Protein AF-X0UJK4-F1 (afdb_monomer_lite)

Radius of gyration: 11.06 Å; chains: 1; bounding box: 21×34×22 Å

Organism: NCBI:txid412755

Sequence (53 aa):
MKKRMQPHIMCGVGDVARYVFLPGDPSRVERIASFFDEAHRVADYRGFVTYTG

Secondary structure (DSSP, 8-state):
----B-TTT--BTTTS-SS----SSTHHHHHHHTTSSS-EEEEEETTEEEEE-

InterPro domains:
  IPR035994 Nucleoside phosphorylase superfamily [G3DSA:3.40.50.1580] (1-53)
  IPR035994 Nucleoside phosphorylase superfamily [SSF53167] (5-53)

pLDDT: mean 96.06, std 5.52, range [62.0, 98.44]

Structure (mmCIF, N/CA/C/O backbone):
data_AF-X0UJK4-F1
#
_entry.id   AF-X0UJK4-F1
#
loop_
_atom_site.group_PDB
_atom_site.id
_atom_site.type_symbol
_atom_site.label_atom_id
_atom_site.label_alt_id
_atom_site.label_comp_id
_atom_site.label_asym_id
_atom_site.label_entity_id
_atom_site.label_seq_id
_atom_site.pdbx_PDB_ins_code
_atom_site.Cartn_x
_atom_site.Cartn_y
_atom_site.Cartn_z
_atom_site.occupancy
_atom_site.B_iso_or_equiv
_atom_site.auth_seq_id
_atom_site.auth_comp_id
_atom_site.auth_asym_id
_atom_site.auth_atom_id
_atom_site.pdbx_PDB_model_num
ATOM 1 N N . MET A 1 1 ? 0.348 -25.842 3.992 1.00 62.00 1 MET A N 1
ATOM 2 C CA . MET A 1 1 ? 0.370 -25.614 2.525 1.00 62.00 1 MET A CA 1
ATOM 3 C C . MET A 1 1 ? 1.192 -24.363 2.245 1.00 62.00 1 MET A C 1
ATOM 5 O O . MET A 1 1 ? 1.090 -23.425 3.026 1.00 62.00 1 MET A O 1
ATOM 9 N N . LYS A 1 2 ? 2.028 -24.333 1.197 1.00 78.38 2 LYS A N 1
ATOM 10 C CA . LYS A 1 2 ? 2.765 -23.109 0.829 1.00 78.38 2 LYS A CA 1
ATOM 11 C C . LYS A 1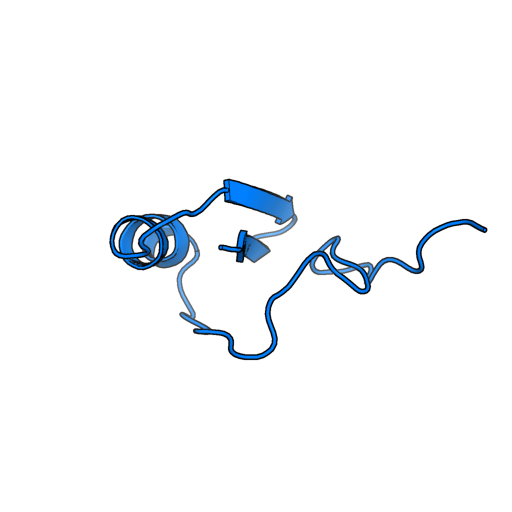 2 ? 1.775 -22.046 0.337 1.00 78.38 2 LYS A C 1
ATOM 13 O O . LYS A 1 2 ? 0.946 -22.339 -0.522 1.00 78.38 2 LYS A O 1
ATOM 18 N N . LYS A 1 3 ? 1.867 -20.831 0.884 1.00 89.94 3 LYS A N 1
ATOM 19 C CA . LYS A 1 3 ? 1.105 -19.659 0.432 1.00 89.94 3 LYS A CA 1
ATOM 20 C C . LYS A 1 3 ? 1.410 -19.401 -1.048 1.00 89.94 3 LYS A C 1
ATOM 22 O O . LYS A 1 3 ? 2.578 -19.344 -1.429 1.00 89.94 3 LYS A O 1
ATOM 27 N N . ARG A 1 4 ? 0.380 -19.277 -1.894 1.00 95.75 4 ARG A N 1
ATOM 28 C CA . ARG A 1 4 ? 0.562 -18.909 -3.308 1.00 95.75 4 ARG A CA 1
ATOM 29 C C . ARG A 1 4 ? 0.950 -17.434 -3.381 1.00 95.75 4 ARG A C 1
ATOM 31 O O . ARG A 1 4 ? 0.142 -16.576 -3.036 1.00 95.75 4 ARG A O 1
ATOM 38 N N . MET A 1 5 ? 2.162 -17.170 -3.854 1.00 97.12 5 MET A N 1
ATOM 39 C CA . MET A 1 5 ? 2.707 -15.822 -4.005 1.00 97.12 5 MET A CA 1
ATOM 40 C C . MET A 1 5 ? 2.529 -15.325 -5.436 1.00 97.12 5 MET A C 1
ATOM 42 O O . MET A 1 5 ? 2.743 -16.076 -6.391 1.00 97.12 5 MET A O 1
ATOM 46 N N . GLN A 1 6 ? 2.155 -14.058 -5.585 1.00 97.94 6 GLN A N 1
ATOM 47 C CA . GLN A 1 6 ? 2.192 -13.376 -6.871 1.00 97.94 6 GLN A CA 1
ATOM 48 C C . GLN A 1 6 ? 3.636 -12.960 -7.181 1.00 97.94 6 GLN A C 1
ATOM 50 O O . GLN A 1 6 ? 4.251 -12.276 -6.364 1.00 97.94 6 GLN A O 1
ATOM 55 N N . PRO A 1 7 ? 4.190 -13.331 -8.347 1.00 97.38 7 PRO A N 1
ATOM 56 C CA . PRO A 1 7 ? 5.628 -13.220 -8.609 1.00 97.38 7 PRO A CA 1
ATOM 57 C C . PRO A 1 7 ? 6.136 -11.782 -8.792 1.00 97.38 7 PRO A C 1
ATOM 59 O O . PRO A 1 7 ? 7.332 -11.543 -8.677 1.00 97.38 7 PRO A O 1
ATOM 62 N N . HIS A 1 8 ? 5.252 -10.826 -9.091 1.00 97.19 8 HIS A N 1
ATOM 63 C CA . HIS A 1 8 ? 5.641 -9.438 -9.368 1.00 97.19 8 HIS A CA 1
ATOM 64 C C . HIS A 1 8 ? 5.540 -8.528 -8.145 1.00 97.19 8 HIS A C 1
ATOM 66 O O . HIS A 1 8 ? 6.373 -7.650 -7.982 1.00 97.19 8 HIS A O 1
ATOM 72 N N . ILE A 1 9 ? 4.547 -8.750 -7.285 1.00 97.38 9 ILE A N 1
ATOM 73 C CA . ILE A 1 9 ? 4.321 -7.935 -6.080 1.00 97.38 9 ILE A CA 1
ATOM 74 C C . ILE A 1 9 ? 4.779 -8.641 -4.802 1.00 97.38 9 ILE A C 1
ATOM 76 O O . ILE A 1 9 ? 4.732 -8.058 -3.729 1.00 97.38 9 ILE A O 1
ATOM 80 N N . MET A 1 10 ? 5.176 -9.915 -4.903 1.00 97.56 10 MET A N 1
ATOM 81 C CA . MET A 1 10 ? 5.608 -10.747 -3.777 1.00 97.56 10 MET A CA 1
ATOM 82 C C . MET A 1 10 ? 4.614 -10.752 -2.608 1.00 97.56 10 MET A C 1
ATOM 84 O O . MET A 1 10 ? 5.005 -10.825 -1.451 1.00 97.56 10 MET A O 1
ATOM 88 N N . CYS A 1 11 ? 3.320 -10.741 -2.934 1.00 97.56 11 CYS A N 1
ATOM 89 C CA . CYS A 1 11 ? 2.212 -10.833 -1.987 1.00 97.56 11 CYS A CA 1
ATOM 90 C C . CYS A 1 11 ? 1.347 -12.060 -2.301 1.00 97.56 11 CYS A C 1
ATOM 92 O O . CYS A 1 11 ? 1.199 -12.458 -3.462 1.00 97.56 11 CYS A O 1
ATOM 94 N N . GLY A 1 12 ? 0.749 -12.655 -1.277 1.00 97.00 12 GLY A N 1
ATOM 95 C CA . GLY A 1 12 ? -0.255 -13.709 -1.380 1.00 97.00 12 GLY A CA 1
ATOM 96 C C . GLY A 1 12 ? -1.524 -13.375 -0.595 1.00 97.00 12 GLY A C 1
ATOM 97 O O . GLY A 1 12 ? -1.671 -12.302 -0.019 1.00 97.00 12 GLY A O 1
ATOM 98 N N . VAL A 1 13 ? -2.464 -14.319 -0.550 1.00 96.00 13 VAL A N 1
ATOM 99 C CA . VAL A 1 13 ? -3.728 -14.136 0.186 1.00 96.00 13 VAL A CA 1
ATOM 100 C C . VAL A 1 13 ? -3.444 -13.799 1.657 1.00 96.00 13 VAL A C 1
ATOM 102 O O . VAL A 1 13 ? -2.696 -14.518 2.320 1.00 96.00 13 VAL A O 1
ATOM 105 N N . GLY A 1 14 ? -4.015 -12.695 2.143 1.00 95.38 14 GLY A N 1
ATOM 106 C CA . GLY A 1 14 ? -3.812 -12.175 3.500 1.00 95.38 14 GLY A CA 1
ATOM 107 C C . GLY A 1 14 ? -2.668 -11.165 3.653 1.00 95.38 14 GLY A C 1
ATOM 108 O O . GLY A 1 14 ? -2.585 -10.547 4.700 1.00 95.38 14 GLY A O 1
ATOM 109 N N . ASP A 1 15 ? -1.820 -10.968 2.634 1.00 97.25 15 ASP A N 1
ATOM 110 C CA . ASP A 1 15 ? -0.796 -9.902 2.650 1.00 97.25 15 ASP A CA 1
ATOM 111 C C . ASP A 1 15 ? -1.367 -8.522 2.308 1.00 97.25 15 ASP A C 1
ATOM 113 O O . ASP A 1 15 ? -0.770 -7.510 2.646 1.00 97.25 15 ASP A O 1
ATOM 117 N N . VAL A 1 16 ? -2.500 -8.472 1.605 1.00 96.88 16 VAL A N 1
ATOM 118 C CA . VAL A 1 16 ? -3.118 -7.237 1.108 1.00 96.88 16 VAL A CA 1
ATOM 119 C C . VAL A 1 16 ? -4.553 -7.161 1.612 1.00 96.88 16 VAL A C 1
ATOM 121 O O . VAL A 1 16 ? -5.288 -8.152 1.545 1.00 96.88 16 VAL A O 1
ATOM 124 N N . ALA A 1 17 ? -4.944 -5.991 2.118 1.00 96.31 17 ALA A N 1
ATOM 125 C CA . ALA A 1 17 ? -6.302 -5.725 2.574 1.00 96.31 17 ALA A CA 1
ATOM 126 C C . ALA A 1 17 ? -7.318 -5.754 1.417 1.00 96.31 17 ALA A C 1
ATOM 128 O O . ALA 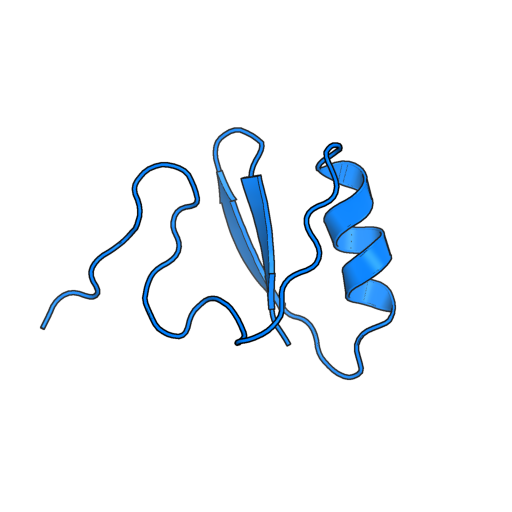A 1 17 ? -6.978 -5.745 0.234 1.00 96.31 17 ALA A O 1
ATOM 129 N N . ARG A 1 18 ? -8.610 -5.766 1.764 1.00 96.88 18 ARG A N 1
ATOM 130 C CA . ARG A 1 18 ? -9.704 -5.793 0.779 1.00 96.88 18 ARG A CA 1
ATOM 131 C C . ARG A 1 18 ? -9.725 -4.558 -0.130 1.00 96.88 18 ARG A C 1
ATOM 133 O O . ARG A 1 18 ? -10.151 -4.665 -1.277 1.00 96.88 18 ARG A O 1
ATOM 140 N N . TYR A 1 19 ? -9.302 -3.408 0.386 1.00 97.44 19 TYR A N 1
ATOM 141 C CA . TYR A 1 19 ? -9.265 -2.139 -0.334 1.00 97.44 19 TYR A CA 1
ATOM 142 C C . TYR A 1 19 ? -7.820 -1.665 -0.444 1.00 97.44 19 TYR A C 1
ATOM 144 O O . TYR A 1 19 ? -7.058 -1.787 0.511 1.00 97.44 19 TYR A O 1
ATOM 152 N N . VAL A 1 20 ? -7.445 -1.156 -1.618 1.00 97.75 20 VAL A N 1
ATOM 153 C CA . VAL A 1 20 ? -6.049 -0.858 -1.955 1.00 97.75 20 VAL A CA 1
ATOM 154 C C . VAL A 1 20 ? -5.962 0.495 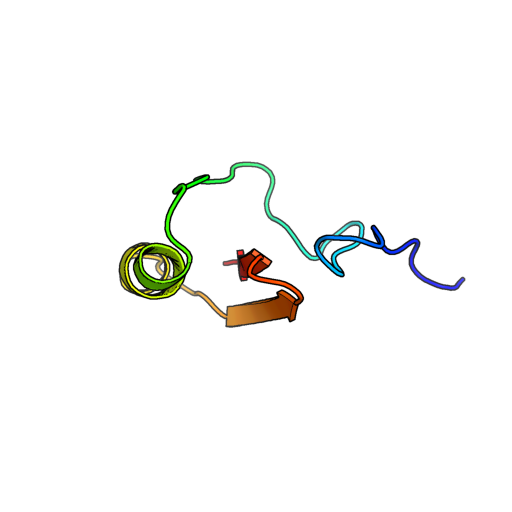-2.650 1.00 97.75 20 VAL A C 1
ATOM 156 O O . VAL A 1 20 ? -6.650 0.730 -3.644 1.00 97.75 20 VAL A O 1
ATOM 159 N N . PHE A 1 21 ? -5.076 1.361 -2.163 1.00 97.75 21 PHE A N 1
ATOM 160 C CA . PHE A 1 21 ? -4.627 2.538 -2.904 1.00 97.75 21 PHE A CA 1
ATOM 161 C C . PHE A 1 21 ? -3.467 2.151 -3.828 1.00 97.75 21 PHE A C 1
ATOM 163 O O . PHE A 1 21 ? -2.508 1.523 -3.389 1.00 97.75 21 PHE A O 1
ATOM 170 N N . LEU A 1 22 ? -3.538 2.541 -5.104 1.00 97.38 22 LEU A N 1
ATOM 171 C CA . LEU A 1 22 ? -2.543 2.191 -6.126 1.00 97.38 22 LEU A CA 1
ATOM 172 C C . LEU A 1 22 ? -1.894 3.454 -6.716 1.00 97.38 22 LEU A C 1
ATOM 174 O O . LEU A 1 22 ? -2.272 3.892 -7.807 1.00 97.38 22 LEU A O 1
ATOM 178 N N . PRO A 1 23 ? -0.945 4.093 -6.006 1.00 97.44 23 PRO A N 1
ATOM 179 C CA . PRO A 1 23 ? -0.167 5.182 -6.579 1.00 97.44 23 PRO A CA 1
ATOM 180 C C . PRO A 1 23 ? 0.799 4.644 -7.646 1.00 97.44 23 PRO A C 1
ATOM 182 O O . PRO A 1 23 ? 1.321 3.542 -7.528 1.00 97.44 23 PRO A O 1
ATOM 185 N N . GLY A 1 24 ? 1.082 5.446 -8.675 1.00 96.69 24 GLY A N 1
ATOM 186 C CA . GLY A 1 24 ? 2.067 5.070 -9.698 1.00 96.69 24 GLY A CA 1
ATOM 187 C C . GLY A 1 24 ? 3.528 5.178 -9.240 1.00 96.69 24 GLY A C 1
ATOM 188 O O . GLY A 1 24 ? 4.386 4.489 -9.772 1.00 96.69 24 GLY A O 1
ATOM 189 N N . ASP A 1 25 ? 3.818 6.045 -8.267 1.00 97.25 25 ASP A N 1
ATOM 190 C CA . ASP A 1 25 ? 5.172 6.289 -7.761 1.00 97.25 25 ASP A CA 1
ATOM 191 C C . ASP A 1 25 ? 5.386 5.542 -6.431 1.00 97.25 25 ASP A C 1
ATOM 193 O O . ASP A 1 25 ? 4.643 5.815 -5.478 1.00 97.25 25 ASP A O 1
ATOM 197 N N . PRO A 1 26 ? 6.391 4.647 -6.331 1.00 97.25 26 PRO A N 1
ATOM 198 C CA . PRO A 1 26 ? 6.651 3.857 -5.126 1.00 97.25 26 PRO A CA 1
ATOM 199 C C . PRO A 1 26 ? 6.924 4.710 -3.884 1.00 97.25 26 PRO A C 1
ATOM 201 O O . PRO A 1 26 ? 6.554 4.322 -2.777 1.00 97.25 26 PRO A O 1
ATOM 204 N N . SER A 1 27 ? 7.500 5.905 -4.057 1.00 95.50 27 SER A N 1
ATOM 205 C CA . SER A 1 27 ? 7.795 6.817 -2.944 1.00 95.50 27 SER A CA 1
ATOM 206 C C . SER A 1 27 ? 6.535 7.339 -2.245 1.00 95.50 27 SER A C 1
ATOM 208 O O . SER A 1 27 ? 6.580 7.736 -1.080 1.00 95.50 27 SER A O 1
ATOM 210 N N . ARG A 1 28 ? 5.376 7.311 -2.921 1.00 98.19 28 ARG A N 1
ATOM 211 C CA . ARG A 1 28 ? 4.099 7.726 -2.321 1.00 98.19 28 ARG A CA 1
ATOM 212 C C . ARG A 1 28 ? 3.488 6.657 -1.427 1.00 98.19 28 ARG A C 1
ATOM 214 O O . ARG A 1 28 ? 2.609 7.000 -0.644 1.00 98.19 28 ARG A O 1
ATOM 221 N N . VAL A 1 29 ? 3.915 5.397 -1.531 1.00 98.25 29 VAL A N 1
ATOM 222 C CA . VAL A 1 29 ? 3.315 4.293 -0.768 1.00 98.25 29 VAL A CA 1
ATOM 223 C C . VAL A 1 29 ? 3.519 4.502 0.729 1.00 98.25 29 VAL A C 1
ATOM 225 O O . VAL A 1 29 ? 2.546 4.488 1.473 1.00 98.25 29 VAL A O 1
ATOM 228 N N . GLU A 1 30 ? 4.751 4.779 1.161 1.00 96.44 30 GLU A N 1
ATOM 229 C CA . GLU A 1 30 ? 5.062 5.015 2.577 1.00 96.44 30 GLU A CA 1
ATOM 230 C C . GLU A 1 30 ? 4.354 6.267 3.113 1.00 96.44 30 GLU A C 1
ATOM 232 O O . GLU A 1 30 ? 3.788 6.245 4.204 1.00 96.44 30 GLU A O 1
ATOM 237 N N . ARG A 1 31 ? 4.285 7.331 2.301 1.00 97.69 31 ARG A N 1
ATOM 238 C CA . ARG A 1 31 ? 3.537 8.546 2.648 1.00 97.69 31 ARG A CA 1
ATOM 239 C C . ARG A 1 31 ? 2.037 8.294 2.797 1.00 97.69 31 ARG A C 1
ATOM 241 O O . ARG A 1 31 ? 1.414 8.938 3.623 1.00 97.69 31 ARG A O 1
ATOM 248 N N . ILE A 1 32 ? 1.432 7.432 1.981 1.00 98.19 32 ILE A N 1
ATOM 249 C CA . ILE A 1 32 ? 0.013 7.073 2.134 1.00 98.19 32 ILE A CA 1
ATOM 250 C C . ILE A 1 32 ? -0.166 6.202 3.382 1.00 98.19 32 ILE A C 1
ATOM 252 O O . ILE A 1 32 ? -1.059 6.469 4.180 1.00 98.19 32 ILE A O 1
ATOM 256 N N . ALA A 1 33 ? 0.707 5.212 3.573 1.00 98.00 33 ALA A N 1
ATOM 257 C CA . ALA A 1 33 ? 0.652 4.286 4.699 1.00 98.00 33 ALA A CA 1
ATOM 258 C C . ALA A 1 33 ? 0.791 4.987 6.061 1.00 98.00 33 ALA A C 1
ATOM 260 O O . ALA A 1 33 ? 0.185 4.543 7.029 1.00 98.00 33 ALA A O 1
ATOM 261 N N . SER A 1 34 ? 1.518 6.110 6.144 1.00 97.44 34 SER A N 1
ATOM 262 C CA . SER A 1 34 ? 1.653 6.886 7.389 1.00 97.44 34 SER A CA 1
ATOM 263 C C . SER A 1 34 ? 0.348 7.510 7.898 1.00 97.44 34 SER A C 1
ATOM 265 O O . SER A 1 34 ? 0.338 8.069 8.990 1.00 97.44 34 SER A O 1
ATOM 267 N N . PHE A 1 35 ? -0.723 7.488 7.100 1.00 97.81 35 PHE A N 1
ATOM 268 C CA . PHE A 1 35 ? -2.050 7.960 7.504 1.00 97.81 35 PHE A CA 1
ATOM 269 C C . PHE A 1 35 ? -2.982 6.834 7.971 1.00 97.81 35 PHE A C 1
ATOM 271 O O . PHE A 1 35 ? -4.121 7.126 8.325 1.00 97.81 35 PHE A O 1
ATOM 278 N N . PHE A 1 36 ? -2.556 5.569 7.928 1.00 97.56 36 PHE A N 1
ATOM 279 C CA . PHE A 1 36 ? -3.364 4.459 8.437 1.00 97.56 36 PHE A CA 1
ATOM 280 C C . PHE A 1 36 ? -3.212 4.349 9.957 1.00 97.56 36 PHE A C 1
ATOM 282 O O . PHE A 1 36 ? -2.162 4.700 10.497 1.00 97.56 36 PHE A O 1
ATOM 289 N N . ASP A 1 37 ? -4.250 3.850 10.636 1.00 97.50 37 ASP A N 1
ATOM 290 C CA . ASP A 1 37 ? -4.216 3.621 12.088 1.00 97.50 37 ASP A CA 1
ATOM 291 C C . ASP A 1 37 ? -3.099 2.632 12.460 1.00 97.50 37 ASP A C 1
ATOM 293 O O . ASP A 1 37 ? -2.341 2.851 13.405 1.00 97.50 37 ASP A O 1
ATOM 297 N N . GLU A 1 38 ? -2.952 1.576 11.659 1.00 95.75 38 GLU A N 1
ATOM 298 C CA . GLU A 1 38 ? -1.829 0.648 11.689 1.00 95.75 38 GLU A CA 1
ATOM 299 C C . GLU A 1 38 ? -1.323 0.448 10.255 1.00 95.75 38 GLU A C 1
ATOM 301 O O . GLU A 1 38 ? -2.101 0.428 9.307 1.00 95.75 38 GLU A O 1
ATOM 306 N N . ALA A 1 39 ? -0.010 0.311 10.065 1.00 97.31 39 ALA A N 1
ATOM 307 C CA . ALA A 1 39 ? 0.563 -0.045 8.771 1.00 97.31 39 ALA A CA 1
ATOM 308 C C . ALA A 1 39 ? 1.884 -0.786 8.948 1.00 97.31 39 ALA A C 1
ATOM 310 O O . ALA A 1 39 ? 2.735 -0.397 9.750 1.00 97.31 39 ALA A O 1
ATOM 311 N N . HIS A 1 40 ? 2.100 -1.820 8.143 1.00 97.12 40 HIS A N 1
ATOM 312 C CA . HIS A 1 40 ? 3.373 -2.523 8.072 1.00 97.12 40 HIS A CA 1
ATOM 313 C C . HIS A 1 40 ? 3.766 -2.790 6.621 1.00 97.12 40 HIS A C 1
ATOM 315 O O . HIS A 1 40 ? 2.923 -3.040 5.757 1.00 97.12 40 HIS A O 1
ATOM 321 N N . ARG A 1 41 ? 5.074 -2.741 6.345 1.00 97.81 41 ARG A N 1
ATOM 322 C CA . ARG A 1 41 ? 5.615 -3.066 5.024 1.00 97.81 41 ARG A CA 1
ATOM 323 C C . ARG A 1 41 ? 5.565 -4.572 4.815 1.00 97.81 41 ARG A C 1
ATOM 325 O O . ARG A 1 41 ? 6.187 -5.319 5.567 1.00 97.81 41 ARG A O 1
ATOM 332 N N . VAL A 1 42 ? 4.871 -5.000 3.770 1.00 97.69 42 VAL A N 1
ATOM 333 C CA . VAL A 1 42 ? 4.686 -6.418 3.445 1.00 97.69 42 VAL A CA 1
ATOM 334 C C . VAL A 1 42 ? 5.678 -6.875 2.385 1.00 97.69 42 VAL A C 1
ATOM 336 O O . VAL A 1 42 ? 6.286 -7.936 2.512 1.00 97.69 42 VAL A O 1
ATOM 339 N N . ALA A 1 43 ? 5.877 -6.053 1.355 1.00 97.88 43 ALA A N 1
ATOM 340 C CA . ALA A 1 43 ? 6.788 -6.352 0.262 1.00 97.88 43 ALA A CA 1
ATOM 341 C C . ALA A 1 43 ? 7.434 -5.079 -0.294 1.00 97.88 43 ALA A C 1
ATOM 343 O O . ALA A 1 43 ? 6.834 -4.005 -0.301 1.00 97.88 43 ALA A O 1
ATOM 344 N N . ASP A 1 44 ? 8.656 -5.232 -0.791 1.00 97.62 44 ASP A N 1
ATOM 345 C CA . ASP A 1 44 ? 9.354 -4.259 -1.625 1.00 97.62 44 ASP A CA 1
ATOM 346 C C . ASP A 1 44 ? 10.110 -5.047 -2.696 1.00 97.62 44 ASP A C 1
ATOM 348 O O . ASP A 1 44 ? 11.114 -5.711 -2.418 1.00 97.62 44 ASP A O 1
ATOM 352 N N . TYR A 1 45 ? 9.550 -5.088 -3.905 1.00 97.94 45 TYR A N 1
ATOM 353 C CA . TYR A 1 45 ? 10.119 -5.875 -4.992 1.00 97.94 45 TYR A CA 1
ATOM 354 C C . TYR A 1 45 ? 9.875 -5.225 -6.349 1.00 97.94 45 TYR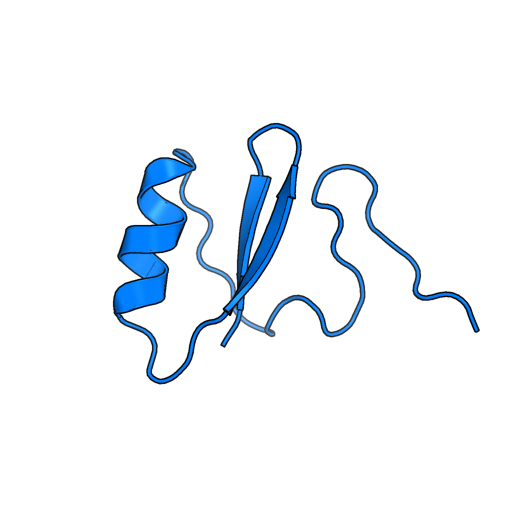 A C 1
ATOM 356 O O . TYR A 1 45 ? 8.739 -4.956 -6.726 1.00 97.94 45 TYR A O 1
ATOM 364 N N . ARG A 1 46 ? 10.951 -5.008 -7.120 1.00 95.69 46 ARG A N 1
ATOM 365 C CA . ARG A 1 46 ? 10.905 -4.475 -8.500 1.00 95.69 46 ARG A CA 1
ATOM 366 C C . ARG A 1 46 ? 10.073 -3.190 -8.656 1.00 95.69 46 ARG A C 1
ATOM 368 O O . ARG A 1 46 ? 9.413 -3.004 -9.673 1.00 95.69 46 ARG A O 1
ATOM 375 N N . GLY A 1 47 ? 10.111 -2.305 -7.662 1.00 95.00 47 GLY A N 1
ATOM 376 C CA . GLY A 1 47 ? 9.337 -1.061 -7.670 1.00 95.00 47 GLY A CA 1
ATOM 377 C C . GLY A 1 47 ? 7.889 -1.212 -7.196 1.00 95.00 47 GLY A C 1
ATOM 378 O O . GLY A 1 47 ? 7.173 -0.221 -7.139 1.00 95.00 47 GLY A O 1
ATOM 379 N N . PHE A 1 48 ? 7.449 -2.409 -6.804 1.00 97.69 48 PHE A N 1
ATOM 380 C CA . PHE A 1 48 ? 6.190 -2.608 -6.092 1.00 97.69 48 PHE A CA 1
ATOM 381 C C . PHE A 1 48 ? 6.456 -2.608 -4.588 1.00 97.69 48 PHE A C 1
ATOM 383 O O . PHE A 1 48 ? 6.842 -3.624 -4.007 1.00 97.69 48 PHE A O 1
ATO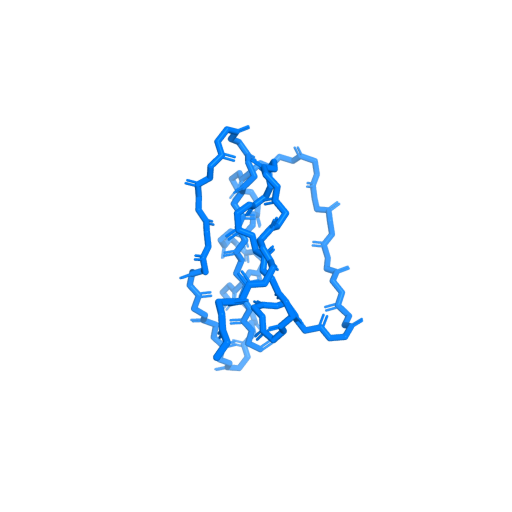M 390 N N . VAL A 1 49 ? 6.246 -1.452 -3.965 1.00 98.31 49 VAL A N 1
ATOM 391 C CA . VAL A 1 49 ? 6.242 -1.307 -2.508 1.00 98.31 49 VAL A CA 1
ATOM 392 C C . VAL A 1 49 ? 4.810 -1.524 -2.031 1.00 98.31 49 VAL A C 1
ATOM 394 O O . VAL A 1 49 ? 3.887 -0.891 -2.539 1.00 98.31 49 VAL A O 1
ATOM 397 N N . THR A 1 50 ? 4.611 -2.439 -1.086 1.00 98.38 50 THR A N 1
ATOM 398 C CA . THR A 1 50 ? 3.291 -2.776 -0.539 1.00 98.38 50 THR A CA 1
ATOM 399 C C . THR A 1 50 ? 3.310 -2.632 0.974 1.00 98.38 50 THR A C 1
ATOM 401 O O . THR A 1 50 ? 4.123 -3.260 1.656 1.00 98.38 50 THR A O 1
ATOM 404 N N . TYR A 1 51 ? 2.390 -1.820 1.485 1.00 98.44 51 TYR A N 1
ATOM 405 C CA . TYR A 1 51 ? 2.052 -1.727 2.900 1.00 98.44 51 TYR A CA 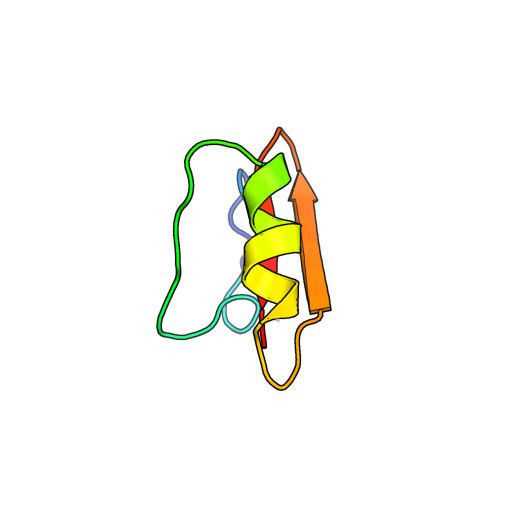1
ATOM 406 C C . TYR A 1 51 ? 0.602 -2.167 3.082 1.00 98.44 51 TYR A C 1
ATOM 408 O O . TYR A 1 51 ? -0.230 -1.926 2.205 1.00 98.44 51 TYR A O 1
ATOM 416 N N . THR A 1 52 ? 0.319 -2.780 4.225 1.00 98.12 52 THR A N 1
ATOM 417 C CA . THR A 1 52 ? -1.027 -3.186 4.635 1.00 98.12 52 THR A CA 1
ATOM 418 C C . THR A 1 52 ? -1.226 -2.835 6.101 1.00 98.12 52 THR A C 1
ATOM 420 O O . THR A 1 52 ? -0.280 -2.880 6.889 1.00 98.12 52 THR A O 1
ATOM 423 N N . GLY A 1 53 ? -2.460 -2.506 6.451 1.00 95.00 53 GLY A N 1
ATOM 424 C CA . GLY A 1 53 ? -2.950 -2.265 7.798 1.00 95.00 53 GLY A CA 1
ATOM 425 C C . GLY A 1 53 ? -4.320 -1.612 7.739 1.00 95.00 53 GLY A C 1
ATOM 426 O O . GLY A 1 53 ? -4.753 -1.293 6.602 1.00 95.00 53 GLY A O 1
#

Foldseek 3Di:
DDFDADPAQRDGPPLADPDDDDDPALVCQVVVQVPDPDKDFRDDGPRNTDIHD